Protein AF-X1AMG5-F1 (afdb_monomer)

Nearest PDB structures (foldseek):
  7caz-assembly1_C  TM=9.452E-01  e=5.091E-02  Acinetobacter baumannii
  3nyw-assembly1_D  TM=9.097E-01  e=5.091E-02  Bacteroides thetaiotaomicron
  1q7c-assembly1_A  TM=9.458E-01  e=1.482E-01  Escherichia coli
  8x89-assembly1_D  TM=9.943E-01  e=2.813E-01  Streptococcus pneumo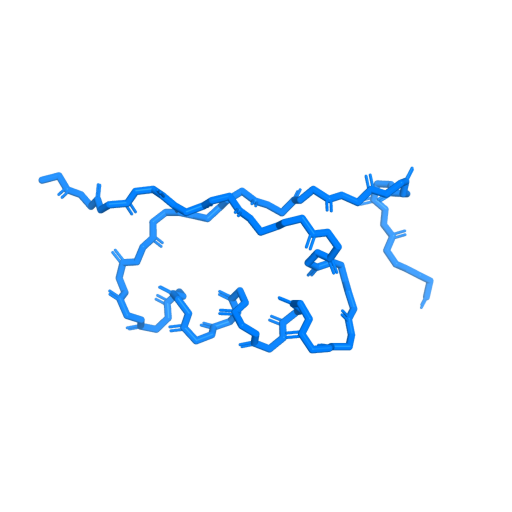niae
  5if3-assembly1_B  TM=8.315E-01  e=1.169E+00  Burkholderia vietnamiensis G4

Secondary structure (DSSP, 8-state):
-PPEEEEETTTSHHHHHHHHHHHHTT-EEEEE-SSSS--

InterPro domains:
  IPR002347 Short-chain dehydrogenase/reductase SDR [PF00106] (3-37)
  IPR036291 NAD(P)-binding domain superfamily [SSF51735] (3-37)

Organism: NCBI:txid412755

pLDDT: mean 93.93, std 6.75, range [69.94, 98.56]

Sequence (39 aa):
MKKTAIVTGGGRGIGYVIACQLGEDDYDIVIMGRNPQEN

Radius of gyration: 9.92 Å; Cα contacts (8 Å, |Δi|>4): 58; chains: 1; bounding box: 23×13×31 Å

Solvent-accessible surface area (backbone atoms only — not comparable to full-atom values): 2413 Å² total; per-residue (Å²): 132,68,55,76,45,77,34,70,55,20,72,46,71,71,33,25,56,50,51,51,52,43,48,77,71,56,36,48,77,46,74,40,57,97,55,98,65,81,133

Foldseek 3Di:
DAAEDEQEVCQDDPSVVVQVVVVVVRYHYHYDDPDPHDD

Structure (mmCIF, N/CA/C/O backbone):
data_AF-X1AMG5-F1
#
_entry.id   AF-X1AMG5-F1
#
loop_
_atom_site.group_PDB
_atom_site.id
_atom_site.type_symbol
_atom_site.label_atom_id
_atom_site.label_alt_id
_atom_site.label_comp_id
_atom_site.label_asym_id
_atom_site.label_entity_id
_atom_site.label_seq_id
_atom_site.pdbx_PDB_ins_code
_atom_site.Cartn_x
_atom_site.Cartn_y
_atom_site.Cartn_z
_atom_site.occupancy
_atom_site.B_iso_or_equiv
_atom_site.auth_seq_id
_atom_site.auth_comp_id
_atom_site.auth_asym_id
_atom_site.auth_atom_id
_atom_site.pdbx_PDB_model_num
ATOM 1 N N . MET A 1 1 ? -6.742 2.641 18.689 1.00 80.56 1 MET A N 1
ATOM 2 C CA . MET A 1 1 ? -5.571 2.850 17.812 1.00 80.56 1 MET A CA 1
ATOM 3 C C . MET A 1 1 ? -5.877 2.198 16.484 1.00 80.56 1 MET A C 1
ATOM 5 O O . MET A 1 1 ? -6.336 1.058 16.508 1.00 80.56 1 MET A O 1
ATOM 9 N N . LYS A 1 2 ? -5.669 2.909 15.373 1.00 90.81 2 LYS A N 1
ATOM 10 C CA . LYS A 1 2 ? -5.732 2.302 14.041 1.00 90.81 2 LYS A CA 1
ATOM 11 C C . LYS A 1 2 ? -4.607 1.280 13.899 1.00 90.81 2 LYS A C 1
ATOM 13 O O . LYS A 1 2 ? -3.574 1.392 14.560 1.00 90.81 2 LYS A O 1
ATOM 18 N N . LYS A 1 3 ? -4.831 0.248 13.090 1.00 97.69 3 LYS A N 1
ATOM 19 C CA . LYS A 1 3 ? -3.770 -0.702 12.742 1.00 97.69 3 LYS A CA 1
ATOM 20 C C . LYS A 1 3 ? -2.877 -0.059 11.684 1.00 97.69 3 LYS A C 1
ATOM 22 O O . LYS A 1 3 ? -3.374 0.648 10.815 1.00 97.69 3 LYS A O 1
ATOM 27 N N . THR A 1 4 ? -1.575 -0.326 11.743 1.00 98.19 4 THR A N 1
ATOM 28 C CA . THR A 1 4 ? -0.624 0.167 10.739 1.00 98.19 4 THR A CA 1
ATOM 29 C C . THR A 1 4 ? -0.259 -0.949 9.769 1.00 98.19 4 THR A C 1
ATOM 31 O O . THR A 1 4 ? 0.113 -2.042 10.200 1.00 98.19 4 THR A O 1
ATOM 34 N N . ALA A 1 5 ? -0.345 -0.675 8.470 1.00 98.19 5 ALA A N 1
ATOM 35 C CA . ALA A 1 5 ? 0.058 -1.592 7.412 1.00 98.19 5 ALA A CA 1
ATOM 36 C C . ALA A 1 5 ? 1.273 -1.051 6.648 1.00 98.19 5 ALA A C 1
ATOM 38 O O . ALA A 1 5 ? 1.325 0.122 6.278 1.00 98.19 5 ALA A O 1
ATOM 39 N N . ILE A 1 6 ? 2.244 -1.926 6.379 1.00 98.00 6 ILE A N 1
ATOM 40 C CA . ILE A 1 6 ? 3.376 -1.635 5.494 1.00 98.00 6 ILE A CA 1
ATOM 41 C C . ILE A 1 6 ? 3.137 -2.373 4.181 1.00 98.00 6 ILE A C 1
ATOM 43 O O . ILE A 1 6 ? 3.085 -3.603 4.166 1.00 98.00 6 ILE A O 1
ATOM 47 N N . VAL A 1 7 ? 3.026 -1.629 3.082 1.00 97.56 7 VAL A N 1
ATOM 48 C CA . VAL A 1 7 ? 2.841 -2.194 1.742 1.00 97.56 7 VAL A CA 1
ATOM 49 C C . VAL A 1 7 ? 4.133 -2.038 0.945 1.00 97.56 7 VAL A C 1
ATOM 51 O O . VAL A 1 7 ? 4.485 -0.947 0.485 1.00 97.56 7 VAL A O 1
ATOM 54 N N . THR A 1 8 ? 4.864 -3.141 0.779 1.00 96.69 8 THR A N 1
ATOM 55 C CA . THR A 1 8 ? 6.050 -3.195 -0.083 1.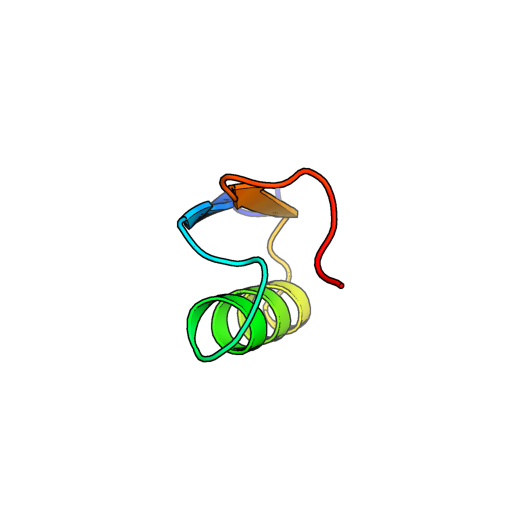00 96.69 8 THR A CA 1
ATOM 56 C C . THR A 1 8 ? 5.636 -3.254 -1.551 1.00 96.69 8 THR A C 1
ATOM 58 O O . THR A 1 8 ? 4.669 -3.917 -1.920 1.00 96.69 8 THR A O 1
ATOM 61 N N . GLY A 1 9 ? 6.337 -2.509 -2.407 1.00 95.12 9 GLY A N 1
ATOM 62 C CA . GLY A 1 9 ? 5.930 -2.358 -3.806 1.00 95.12 9 GLY A CA 1
ATOM 63 C C . GLY A 1 9 ? 4.607 -1.600 -3.981 1.00 95.12 9 GLY A C 1
ATOM 64 O O . GLY A 1 9 ? 3.998 -1.695 -5.041 1.00 95.12 9 GLY A O 1
ATOM 65 N N . GLY A 1 10 ? 4.167 -0.837 -2.972 1.00 95.25 10 GLY A N 1
ATOM 66 C CA . GLY A 1 10 ? 2.870 -0.147 -2.962 1.00 95.25 10 GLY A CA 1
ATOM 67 C C . GLY A 1 10 ? 2.771 1.096 -3.855 1.00 95.25 10 GLY A C 1
ATOM 68 O O . GLY A 1 10 ? 1.732 1.739 -3.880 1.00 95.25 10 GLY A O 1
ATOM 69 N N . GLY A 1 11 ? 3.837 1.459 -4.575 1.00 93.81 11 GLY A N 1
ATOM 70 C CA . GLY A 1 11 ? 3.854 2.665 -5.411 1.00 93.81 11 GLY A CA 1
ATOM 71 C C . GLY A 1 11 ? 2.973 2.576 -6.661 1.00 93.81 11 GLY A C 1
ATOM 72 O O . GLY A 1 11 ? 2.473 3.596 -7.113 1.00 93.81 11 GLY A O 1
ATOM 73 N N . ARG A 1 12 ? 2.756 1.372 -7.213 1.00 93.88 12 ARG A N 1
ATOM 74 C CA . ARG A 1 12 ? 1.979 1.151 -8.447 1.00 93.88 12 ARG A CA 1
ATOM 75 C C . ARG A 1 12 ? 1.336 -0.234 -8.495 1.00 93.88 12 ARG A C 1
ATOM 77 O O . ARG A 1 12 ? 1.631 -1.102 -7.672 1.00 93.88 12 ARG A O 1
ATOM 84 N N . GLY A 1 13 ? 0.514 -0.466 -9.519 1.00 95.12 13 GLY A N 1
ATOM 85 C CA . GLY A 1 13 ? -0.064 -1.778 -9.818 1.00 95.12 13 GLY A CA 1
ATOM 86 C C . GLY A 1 13 ? -0.859 -2.343 -8.641 1.00 95.12 13 GLY A C 1
ATOM 87 O O . GLY A 1 13 ? -1.545 -1.604 -7.942 1.00 95.12 13 GLY A O 1
ATOM 88 N N . ILE A 1 14 ? -0.742 -3.651 -8.405 1.00 97.31 14 ILE A N 1
ATOM 89 C CA . ILE A 1 14 ? -1.511 -4.358 -7.367 1.00 97.31 14 ILE A CA 1
ATOM 90 C C . ILE A 1 14 ? -1.187 -3.837 -5.959 1.00 97.31 14 ILE A C 1
ATOM 92 O O . ILE A 1 14 ? -2.088 -3.673 -5.143 1.00 97.31 14 ILE A O 1
ATOM 96 N N . GLY A 1 15 ? 0.081 -3.528 -5.675 1.00 96.25 15 GLY A N 1
ATOM 97 C CA . GLY A 1 15 ? 0.469 -2.988 -4.371 1.00 96.25 15 GLY A CA 1
ATOM 98 C C . GLY A 1 15 ? -0.231 -1.662 -4.061 1.00 96.25 15 GLY A C 1
ATOM 99 O 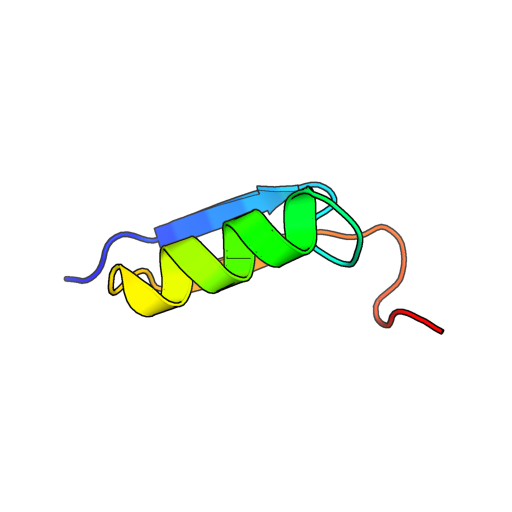O . GLY A 1 15 ? -0.650 -1.446 -2.929 1.00 96.25 15 GLY A O 1
ATOM 100 N N . TYR A 1 16 ? -0.413 -0.807 -5.070 1.00 96.50 16 TYR A N 1
ATOM 101 C CA . TYR A 1 16 ? -1.109 0.470 -4.910 1.00 96.50 16 TYR A CA 1
ATOM 102 C C . TY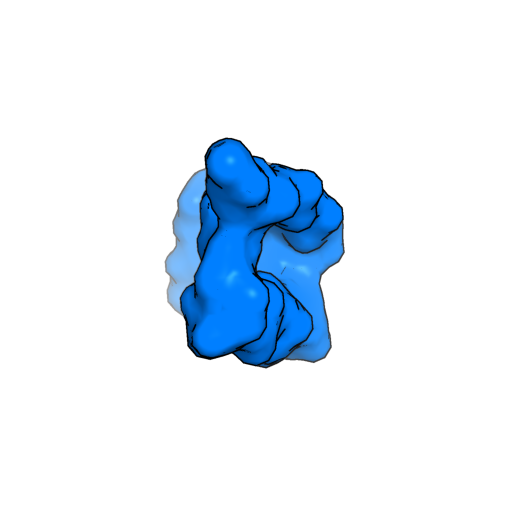R A 1 16 ? -2.595 0.287 -4.591 1.00 96.50 16 TYR A C 1
ATOM 104 O O . TYR A 1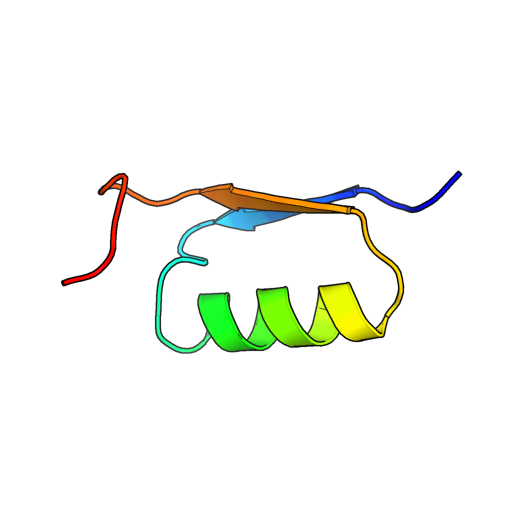 16 ? -3.073 0.844 -3.608 1.00 96.50 16 TYR A O 1
ATOM 112 N N . VAL A 1 17 ? -3.318 -0.548 -5.346 1.00 98.12 17 VAL A N 1
ATOM 113 C CA . VAL A 1 17 ? -4.745 -0.789 -5.050 1.00 98.12 17 VAL A CA 1
ATOM 114 C C . VAL A 1 17 ? -4.961 -1.495 -3.70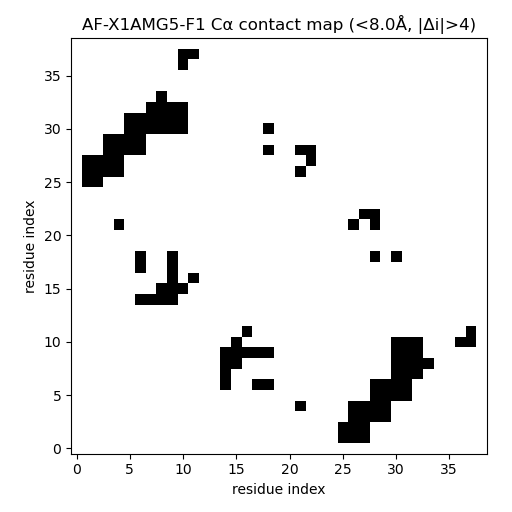8 1.00 98.12 17 VAL A C 1
ATOM 116 O O . VAL A 1 17 ? -5.942 -1.200 -3.034 1.00 98.12 17 VAL A O 1
ATOM 119 N N . ILE A 1 18 ? -4.029 -2.344 -3.257 1.00 98.19 18 ILE A N 1
ATOM 120 C CA . ILE A 1 18 ? -4.058 -2.891 -1.888 1.00 98.19 18 ILE A CA 1
ATOM 121 C C . ILE A 1 18 ? -3.898 -1.773 -0.850 1.00 98.19 18 ILE A C 1
ATOM 123 O O . ILE A 1 18 ? -4.652 -1.731 0.118 1.00 98.19 18 ILE A O 1
ATOM 127 N N . ALA A 1 19 ? -2.938 -0.862 -1.042 1.00 97.62 19 ALA A N 1
ATOM 128 C CA . ALA A 1 19 ? -2.739 0.270 -0.140 1.00 97.62 19 ALA A CA 1
ATOM 129 C C . ALA A 1 19 ? -3.980 1.177 -0.081 1.00 97.62 19 ALA A C 1
ATOM 131 O O . ALA A 1 19 ? -4.364 1.597 1.006 1.00 97.62 19 ALA A O 1
ATOM 132 N N . CYS A 1 20 ? -4.642 1.425 -1.216 1.00 97.62 20 CYS A N 1
ATOM 133 C CA . CYS A 1 20 ? -5.905 2.163 -1.256 1.00 97.62 20 CYS A CA 1
ATOM 134 C C . CYS A 1 20 ? -7.005 1.464 -0.447 1.00 97.62 20 CYS A C 1
ATOM 136 O O . CYS A 1 20 ? -7.604 2.105 0.412 1.00 97.62 20 CYS A O 1
ATOM 138 N N . GLN A 1 21 ? -7.221 0.161 -0.662 1.00 98.56 21 GLN A N 1
ATOM 139 C CA . GLN A 1 21 ? -8.255 -0.588 0.060 1.00 98.56 21 GLN A CA 1
ATOM 140 C C . GLN A 1 21 ? -8.012 -0.580 1.574 1.00 98.56 21 GLN A C 1
ATOM 142 O O . GLN A 1 21 ? -8.932 -0.348 2.348 1.00 98.56 21 GLN A O 1
ATOM 147 N N . LEU A 1 22 ? -6.759 -0.752 2.006 1.00 98.19 22 LEU A N 1
ATOM 148 C CA . LEU A 1 22 ? -6.403 -0.668 3.426 1.00 98.19 22 LEU A CA 1
ATOM 149 C C . LEU A 1 22 ? -6.715 0.713 4.025 1.00 98.19 22 LEU A C 1
ATOM 151 O O . LEU A 1 22 ? -7.004 0.819 5.214 1.00 98.19 22 LEU A O 1
ATOM 155 N N . GLY A 1 23 ? -6.666 1.771 3.216 1.00 97.69 23 GLY A N 1
ATOM 156 C CA . GLY A 1 23 ? -6.973 3.131 3.656 1.00 97.69 23 GLY A CA 1
ATOM 157 C C . GLY A 1 23 ? -8.467 3.322 3.875 1.00 97.69 23 GLY A C 1
ATOM 158 O O . GLY A 1 23 ? -8.869 3.937 4.861 1.00 97.69 23 GLY A O 1
ATOM 159 N N . GLU A 1 24 ? -9.284 2.740 2.994 1.00 98.38 24 GLU A N 1
ATOM 160 C CA . GLU A 1 24 ? -10.739 2.656 3.164 1.00 98.38 24 GLU A CA 1
ATOM 161 C C . GLU A 1 24 ? -11.121 1.811 4.391 1.00 98.38 24 GLU A C 1
ATOM 163 O O . GLU A 1 24 ? -12.082 2.136 5.086 1.00 98.38 24 GLU A O 1
ATOM 168 N N . ASP A 1 25 ? -10.317 0.795 4.713 1.00 98.19 25 ASP A N 1
ATOM 169 C CA . ASP A 1 25 ? -10.491 -0.089 5.873 1.00 98.19 25 ASP A CA 1
ATOM 170 C C . ASP A 1 25 ? -9.958 0.507 7.201 1.00 98.19 25 ASP A C 1
ATOM 172 O O . ASP A 1 25 ? -9.829 -0.204 8.202 1.00 98.19 25 ASP A O 1
ATOM 176 N N . ASP A 1 26 ? -9.650 1.808 7.232 1.00 97.69 26 ASP A N 1
ATOM 177 C CA . ASP A 1 26 ? -9.212 2.574 8.409 1.00 97.69 26 ASP A CA 1
ATOM 178 C C . ASP A 1 26 ? -7.812 2.217 8.961 1.00 97.69 26 ASP A C 1
ATOM 180 O O . ASP A 1 26 ? -7.553 2.304 10.167 1.00 97.69 26 ASP A O 1
ATOM 184 N N . TYR A 1 27 ? -6.872 1.840 8.087 1.00 98.56 27 TYR A N 1
ATOM 185 C CA . TYR A 1 27 ? -5.463 1.641 8.456 1.00 98.56 27 TYR A CA 1
ATOM 186 C C . TYR A 1 27 ? -4.633 2.923 8.297 1.00 98.56 27 TYR A C 1
ATOM 188 O O . TYR A 1 27 ? -4.838 3.714 7.378 1.00 98.56 27 TYR A O 1
ATOM 196 N N . ASP A 1 28 ? -3.610 3.074 9.143 1.00 98.19 28 ASP A N 1
ATOM 197 C CA . ASP A 1 28 ? -2.472 3.950 8.843 1.00 98.19 28 ASP A CA 1
ATOM 198 C C . ASP A 1 28 ? -1.515 3.200 7.906 1.00 98.19 28 ASP A C 1
ATOM 200 O O . ASP A 1 28 ? -1.154 2.051 8.171 1.00 98.19 28 ASP A O 1
ATOM 204 N N . ILE A 1 29 ? -1.091 3.817 6.803 1.00 97.56 29 ILE A N 1
ATOM 205 C CA . ILE A 1 29 ? -0.372 3.102 5.738 1.00 97.56 29 ILE A CA 1
ATOM 206 C C . ILE A 1 29 ? 1.016 3.689 5.516 1.00 97.56 29 ILE A C 1
ATOM 208 O O . ILE A 1 29 ? 1.181 4.895 5.345 1.00 97.56 29 ILE A O 1
ATOM 212 N N . VAL A 1 30 ? 2.010 2.806 5.427 1.00 97.06 30 VAL A N 1
ATOM 213 C CA . VAL A 1 30 ? 3.351 3.116 4.928 1.00 97.06 30 VAL A CA 1
ATOM 214 C C . VAL A 1 30 ? 3.541 2.431 3.581 1.00 97.06 30 VAL A C 1
ATOM 216 O O . VAL A 1 30 ? 3.497 1.203 3.484 1.00 97.06 30 VAL A O 1
ATOM 219 N N . ILE A 1 31 ? 3.795 3.220 2.540 1.00 95.62 31 ILE A N 1
ATOM 220 C CA . ILE A 1 31 ? 4.142 2.707 1.213 1.00 95.62 31 ILE A CA 1
ATOM 221 C C . ILE A 1 31 ? 5.664 2.649 1.086 1.00 95.62 31 ILE A C 1
ATOM 223 O O . ILE A 1 31 ? 6.344 3.658 1.256 1.00 95.62 31 ILE A O 1
ATOM 227 N N . MET A 1 32 ? 6.200 1.470 0.759 1.00 94.69 32 MET A N 1
ATOM 228 C CA . MET A 1 32 ? 7.626 1.280 0.494 1.00 94.69 32 MET A CA 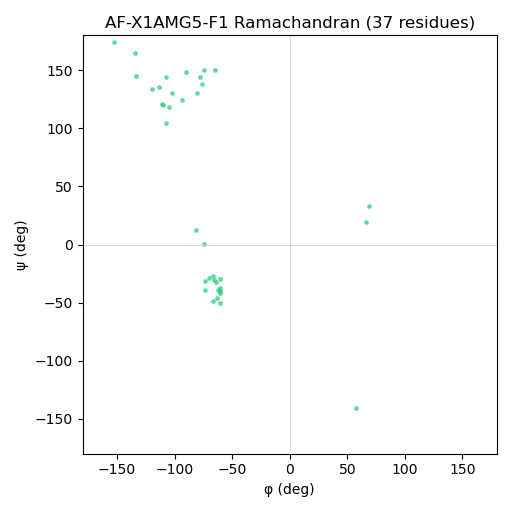1
ATOM 229 C C . MET A 1 32 ? 7.855 0.984 -0.990 1.00 94.69 32 MET A C 1
ATOM 231 O O . MET A 1 32 ? 7.343 0.004 -1.539 1.00 94.69 32 MET A O 1
ATOM 235 N N . GLY A 1 33 ? 8.642 1.839 -1.638 1.00 91.31 33 GLY A N 1
ATOM 236 C CA . GLY A 1 33 ? 9.047 1.716 -3.035 1.00 91.31 33 GLY A CA 1
ATOM 237 C C . GLY A 1 33 ? 10.542 1.973 -3.210 1.00 91.31 33 GLY A C 1
ATOM 238 O O . GLY A 1 33 ? 11.207 2.495 -2.320 1.00 91.31 33 GLY A O 1
ATOM 239 N N . ARG A 1 34 ? 11.083 1.592 -4.374 1.00 91.25 34 ARG A N 1
ATOM 240 C CA . ARG A 1 34 ? 12.483 1.896 -4.734 1.00 91.25 34 ARG A CA 1
ATOM 241 C C . ARG A 1 34 ? 12.686 3.368 -5.092 1.00 91.25 34 ARG A C 1
ATOM 243 O O . ARG A 1 34 ? 13.767 3.897 -4.877 1.00 91.25 34 ARG A O 1
ATOM 250 N N . ASN A 1 35 ? 11.652 3.991 -5.651 1.00 88.75 35 ASN A N 1
ATOM 251 C CA . ASN A 1 35 ? 11.649 5.398 -6.022 1.00 88.75 35 ASN A CA 1
ATOM 252 C C . ASN A 1 35 ? 10.765 6.164 -5.030 1.00 88.75 35 ASN A C 1
ATOM 254 O O . ASN A 1 35 ? 9.738 5.619 -4.618 1.00 88.75 35 ASN A O 1
ATOM 258 N N . PRO A 1 36 ? 11.125 7.407 -4.670 1.00 82.88 36 PRO A N 1
ATOM 259 C CA . PRO A 1 36 ? 10.303 8.244 -3.797 1.00 82.88 36 PRO A CA 1
ATOM 260 C C . PRO A 1 36 ? 8.970 8.645 -4.450 1.00 82.88 36 PRO A C 1
ATOM 262 O O . PRO A 1 36 ? 7.986 8.831 -3.745 1.00 82.88 36 PRO A O 1
ATOM 265 N N . GLN A 1 37 ? 8.930 8.712 -5.785 1.00 80.25 37 GLN A N 1
ATOM 266 C CA . GLN A 1 37 ? 7.745 9.025 -6.579 1.00 80.25 37 GLN A CA 1
ATOM 267 C C . GLN A 1 37 ? 7.610 8.032 -7.746 1.00 80.25 37 GLN A C 1
ATOM 269 O O . GLN A 1 37 ? 8.616 7.589 -8.309 1.00 80.25 37 GLN A O 1
ATOM 274 N N . GLU A 1 38 ? 6.372 7.688 -8.106 1.00 76.19 38 GLU A N 1
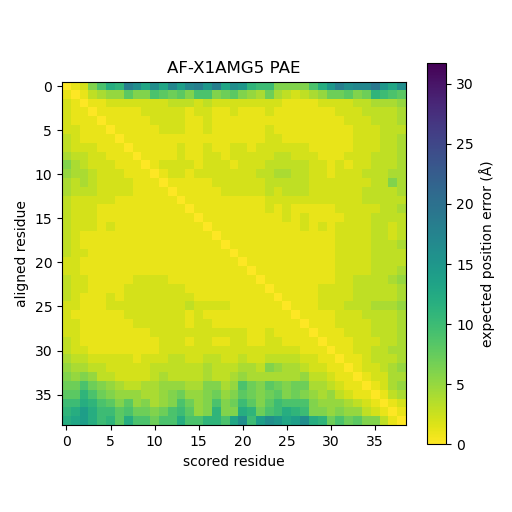ATOM 275 C CA . GLU A 1 38 ? 6.058 7.130 -9.429 1.00 76.19 38 GLU A CA 1
ATOM 276 C C . GLU A 1 38 ? 6.114 8.237 -10.490 1.00 76.19 38 GLU A C 1
ATOM 278 O O . GLU A 1 38 ? 5.867 9.403 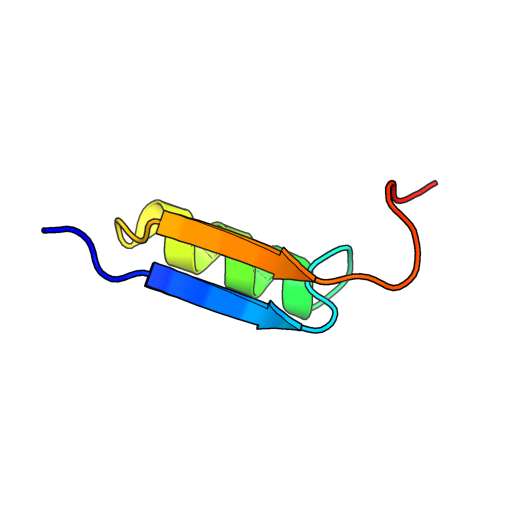-10.174 1.00 76.19 38 GLU A O 1
ATOM 283 N N . ASN A 1 39 ? 6.457 7.852 -11.722 1.00 69.94 39 ASN A N 1
ATOM 284 C CA . ASN A 1 39 ? 6.528 8.750 -12.879 1.00 69.94 39 ASN A CA 1
ATOM 285 C C . ASN A 1 39 ? 5.179 8.861 -13.589 1.00 69.94 39 ASN A C 1
ATOM 287 O O . ASN A 1 39 ? 4.468 7.832 -13.639 1.00 69.94 39 ASN A O 1
#

Mean predicted aligned error: 2.8 Å